Protein AF-A0A2G9TDA3-F1 (afdb_monomer)

Sequence (79 aa):
MVTLDLVADADIYIDGTNNRVGTITIAATIVIVAQIQGNRLTGTAEITSLKLTDRAGTLGLPQDALDNLGNLGKELIQK

Solvent-accessible surface area (backbone atoms only — not comparable to full-atom values): 4661 Å² total; per-residue (Å²): 116,48,78,46,80,46,76,50,78,46,79,41,61,47,84,98,65,81,43,75,51,38,44,37,38,38,40,35,35,33,43,35,42,71,49,74,59,93,94,44,80,47,68,52,77,43,77,79,43,52,44,44,40,58,83,77,57,59,70,74,70,56,65,70,60,34,42,53,51,19,54,52,52,52,56,66,73,74,108

Mean predicted aligned error: 5.36 Å

pLDDT: mean 89.54, std 5.81, range [55.97, 95.44]

Organism: Teladorsagia circumcincta (NCBI:txid45464)

InterPro domains:
  IPR032942 BPI/LBP/Plunc family [PTHR10504] (2-79)

Structure (mmCIF, N/CA/C/O backbone):
data_AF-A0A2G9TDA3-F1
#
_entry.id   AF-A0A2G9TDA3-F1
#
loop_
_atom_site.group_PDB
_atom_site.id
_atom_site.type_symbol
_atom_site.label_atom_id
_atom_site.label_alt_id
_atom_site.label_comp_id
_atom_site.label_asym_id
_atom_site.label_entity_id
_atom_site.label_seq_id
_atom_site.pdbx_PDB_ins_code
_atom_site.Cartn_x
_atom_site.Cartn_y
_atom_site.Cartn_z
_atom_site.occupancy
_atom_site.B_iso_or_equiv
_atom_site.auth_seq_id
_atom_site.auth_comp_id
_atom_site.auth_asym_id
_atom_site.auth_atom_id
_atom_site.pdbx_PDB_model_num
ATOM 1 N N . MET A 1 1 ? -10.214 -1.410 19.693 1.00 83.50 1 MET A N 1
ATOM 2 C CA . MET A 1 1 ? -9.186 -0.982 18.726 1.00 83.50 1 MET A CA 1
ATOM 3 C C . MET A 1 1 ? -8.535 -2.234 18.188 1.00 83.50 1 MET A C 1
ATOM 5 O O . MET A 1 1 ? -8.148 -3.074 18.990 1.00 83.50 1 MET A O 1
ATOM 9 N N . VAL A 1 2 ? -8.496 -2.383 16.871 1.00 93.31 2 VAL A N 1
ATOM 10 C CA . VAL A 1 2 ? -7.857 -3.509 16.183 1.00 93.31 2 VAL A CA 1
ATOM 11 C C . VAL A 1 2 ? -6.859 -2.929 15.193 1.00 93.31 2 VAL A C 1
ATOM 13 O O . VAL A 1 2 ? -7.175 -1.945 14.527 1.00 93.31 2 VAL A O 1
ATOM 16 N N . THR A 1 3 ? -5.678 -3.530 15.107 1.00 94.56 3 THR A N 1
ATOM 17 C CA . THR A 1 3 ? -4.690 -3.218 14.073 1.00 94.56 3 THR A CA 1
ATOM 18 C C . THR A 1 3 ? -4.728 -4.321 13.027 1.00 94.56 3 THR A C 1
ATOM 20 O O . THR A 1 3 ? -4.723 -5.501 13.375 1.00 94.56 3 THR A O 1
ATOM 23 N N . LEU A 1 4 ? -4.800 -3.930 11.761 1.00 94.38 4 LEU A N 1
ATOM 24 C CA . LEU A 1 4 ? -4.787 -4.813 10.607 1.00 94.38 4 LEU A CA 1
ATOM 25 C C . LEU A 1 4 ? -3.536 -4.520 9.783 1.00 94.38 4 LEU A C 1
ATOM 27 O O . LEU A 1 4 ? -3.375 -3.405 9.290 1.00 94.38 4 LEU A O 1
ATOM 31 N N . ASP A 1 5 ? -2.695 -5.533 9.609 1.00 95.38 5 ASP A N 1
ATOM 32 C CA . ASP A 1 5 ? -1.564 -5.481 8.689 1.00 95.38 5 ASP A CA 1
ATOM 33 C C . ASP A 1 5 ? -1.954 -6.163 7.376 1.00 95.38 5 ASP A C 1
ATOM 35 O O . ASP A 1 5 ? -2.373 -7.322 7.352 1.00 95.38 5 ASP A O 1
ATOM 39 N N . LEU A 1 6 ? -1.842 -5.419 6.280 1.00 93.69 6 LEU A N 1
ATOM 40 C CA . LEU A 1 6 ? -2.110 -5.881 4.926 1.00 93.69 6 LEU A CA 1
ATOM 41 C C . LEU A 1 6 ? -0.804 -5.946 4.150 1.00 93.69 6 LEU A C 1
ATOM 43 O O . LEU A 1 6 ? -0.018 -5.000 4.163 1.00 93.69 6 LEU A O 1
ATOM 47 N N . VAL A 1 7 ? -0.606 -7.049 3.435 1.00 95.44 7 VAL A N 1
ATOM 48 C CA . VAL A 1 7 ? 0.483 -7.204 2.473 1.00 95.44 7 VAL A CA 1
ATOM 49 C C . VAL A 1 7 ? -0.113 -7.710 1.171 1.00 95.44 7 VAL A C 1
ATOM 51 O O . VAL A 1 7 ? -0.837 -8.704 1.163 1.00 95.44 7 VAL A O 1
ATOM 54 N N . ALA A 1 8 ? 0.185 -7.015 0.082 1.00 93.88 8 ALA A N 1
ATOM 55 C CA . ALA A 1 8 ? -0.210 -7.392 -1.265 1.00 93.88 8 ALA A CA 1
ATOM 56 C C . ALA A 1 8 ? 0.979 -7.229 -2.210 1.00 93.88 8 ALA A C 1
ATOM 58 O O . ALA A 1 8 ? 1.811 -6.349 -2.010 1.00 93.88 8 ALA A O 1
ATOM 59 N N . ASP A 1 9 ? 1.030 -8.046 -3.254 1.00 93.94 9 ASP A N 1
ATOM 60 C CA . ASP A 1 9 ? 1.993 -7.891 -4.339 1.00 93.94 9 ASP A CA 1
ATOM 61 C C . ASP A 1 9 ? 1.249 -7.455 -5.606 1.00 93.94 9 ASP A C 1
ATOM 63 O O . ASP A 1 9 ? 0.165 -7.959 -5.911 1.00 93.94 9 ASP A O 1
ATOM 67 N N . ALA A 1 10 ? 1.829 -6.504 -6.330 1.00 90.94 10 ALA A N 1
ATOM 68 C CA .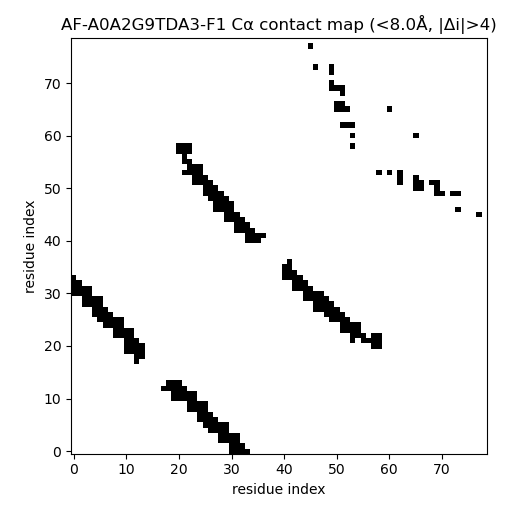 ALA A 1 10 ? 1.314 -5.998 -7.592 1.00 90.94 10 ALA A CA 1
ATOM 69 C C . ALA A 1 10 ? 2.385 -6.127 -8.674 1.00 90.94 10 ALA A C 1
ATOM 71 O O . ALA A 1 10 ? 3.482 -5.583 -8.542 1.00 90.94 10 ALA A O 1
ATOM 72 N N . ASP A 1 11 ? 2.057 -6.830 -9.753 1.00 92.31 11 ASP A N 1
ATOM 73 C CA . ASP A 1 11 ? 2.920 -6.928 -10.924 1.00 92.31 11 ASP A CA 1
ATOM 74 C C . ASP A 1 11 ? 2.708 -5.734 -11.859 1.00 92.31 11 ASP A C 1
ATOM 76 O O . ASP A 1 11 ? 1.580 -5.347 -12.168 1.00 92.31 11 ASP A O 1
ATOM 80 N N . ILE A 1 12 ? 3.815 -5.161 -12.326 1.00 89.44 12 ILE A N 1
ATOM 81 C CA . ILE A 1 12 ? 3.837 -4.030 -13.250 1.00 89.44 12 ILE A CA 1
ATOM 82 C C . ILE A 1 12 ? 4.181 -4.543 -14.644 1.00 89.44 12 ILE A C 1
ATOM 84 O O . ILE A 1 12 ? 5.157 -5.278 -14.823 1.00 89.44 12 ILE A O 1
ATOM 88 N N . TYR A 1 13 ? 3.398 -4.121 -15.633 1.00 91.31 13 TYR A N 1
ATOM 89 C CA . TYR A 1 13 ? 3.541 -4.515 -17.032 1.00 91.31 13 TYR A CA 1
ATOM 90 C C . TYR A 1 13 ? 3.700 -3.290 -17.934 1.00 91.31 13 TYR A C 1
ATOM 92 O O . TYR A 1 13 ? 3.114 -2.241 -17.667 1.00 91.31 13 TYR A O 1
ATOM 100 N N . ILE A 1 14 ? 4.463 -3.430 -19.022 1.00 89.00 14 ILE A N 1
ATOM 101 C CA . ILE A 1 14 ? 4.477 -2.435 -20.102 1.00 89.00 14 ILE A CA 1
ATOM 102 C C . ILE A 1 14 ? 3.197 -2.586 -20.919 1.00 89.00 14 ILE A C 1
ATOM 104 O O . ILE A 1 14 ? 2.925 -3.653 -21.487 1.00 89.00 14 ILE A O 1
ATOM 108 N N . ASP A 1 15 ? 2.457 -1.486 -21.011 1.00 87.81 15 ASP A N 1
ATOM 109 C CA . ASP A 1 15 ? 1.229 -1.408 -21.791 1.00 87.81 15 ASP A CA 1
ATOM 110 C C . ASP A 1 15 ? 1.461 -1.811 -23.259 1.00 87.81 15 ASP A C 1
ATOM 112 O O . ASP A 1 15 ? 2.493 -1.515 -23.863 1.00 87.81 15 ASP A O 1
ATOM 116 N N . GLY A 1 16 ? 0.514 -2.561 -23.817 1.00 87.38 16 GLY A N 1
ATOM 117 C CA . GLY A 1 16 ? 0.567 -3.064 -25.190 1.00 87.38 16 GLY A CA 1
ATOM 118 C C . GLY A 1 16 ? 1.509 -4.247 -25.454 1.00 87.38 16 GLY A C 1
ATOM 119 O O . GLY A 1 16 ? 1.520 -4.746 -26.577 1.00 87.38 16 GLY A O 1
ATOM 120 N N . THR A 1 17 ? 2.277 -4.734 -24.469 1.00 86.94 17 THR A N 1
ATOM 121 C CA . THR A 1 17 ? 3.241 -5.837 -24.698 1.00 86.94 17 THR A CA 1
ATOM 122 C C . THR A 1 17 ? 3.078 -7.049 -23.780 1.00 86.94 17 THR A C 1
ATOM 124 O O . THR A 1 17 ? 3.698 -8.076 -24.039 1.00 86.94 17 THR A O 1
ATOM 127 N N . ASN A 1 18 ? 2.263 -6.964 -22.718 1.00 86.00 18 ASN A N 1
ATOM 128 C CA . ASN A 1 18 ? 2.178 -7.977 -21.649 1.00 86.00 18 ASN A CA 1
ATOM 129 C C . ASN A 1 18 ? 3.535 -8.344 -21.010 1.00 86.00 18 ASN A C 1
ATOM 131 O O . ASN A 1 18 ? 3.648 -9.347 -20.302 1.00 86.00 18 ASN A O 1
ATOM 135 N N . ASN A 1 19 ? 4.567 -7.518 -21.198 1.00 90.25 19 ASN A N 1
ATOM 136 C CA . ASN A 1 19 ? 5.875 -7.743 -20.601 1.00 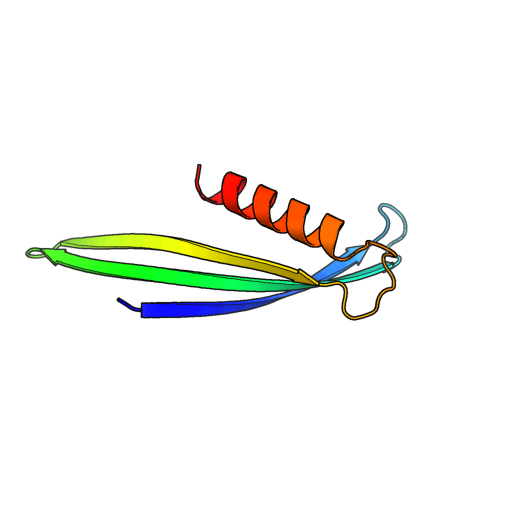90.25 19 ASN A CA 1
ATOM 137 C C . ASN A 1 19 ? 5.875 -7.262 -19.150 1.00 90.25 19 ASN A C 1
ATOM 139 O O . ASN A 1 19 ? 5.727 -6.066 -18.895 1.00 90.25 19 ASN A O 1
ATOM 143 N N . ARG A 1 20 ? 6.062 -8.191 -18.204 1.00 89.06 20 ARG A N 1
ATOM 144 C CA . ARG A 1 20 ? 6.243 -7.879 -16.779 1.00 89.06 20 ARG A CA 1
ATOM 145 C C . ARG A 1 20 ? 7.607 -7.226 -16.564 1.00 89.06 20 ARG A C 1
ATOM 147 O O . ARG A 1 20 ? 8.626 -7.815 -16.912 1.00 89.06 20 ARG A O 1
ATOM 154 N N . VAL A 1 21 ? 7.619 -6.043 -15.958 1.00 89.69 21 VAL A N 1
ATOM 155 C CA . VAL A 1 21 ? 8.836 -5.262 -15.667 1.00 89.69 21 VAL A CA 1
A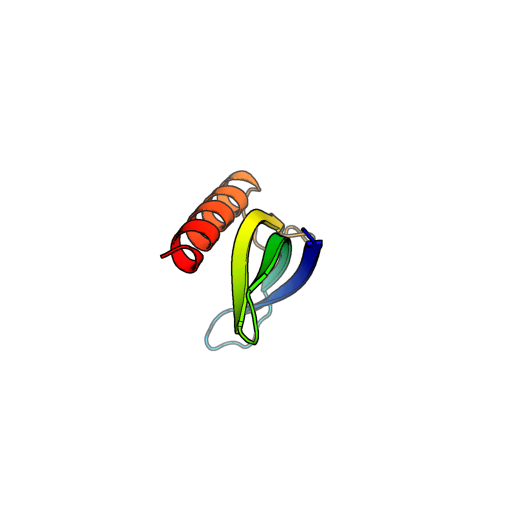TOM 156 C C . VAL A 1 21 ? 9.219 -5.257 -14.193 1.00 89.69 21 VAL A C 1
ATOM 158 O O . VAL A 1 21 ? 10.358 -4.954 -13.849 1.00 89.69 21 VAL A O 1
ATOM 161 N N . GLY A 1 22 ? 8.308 -5.644 -13.306 1.00 90.50 22 GLY A N 1
ATOM 162 C CA . GLY A 1 22 ? 8.640 -5.823 -11.901 1.00 90.50 22 GLY A CA 1
ATOM 163 C C . GLY A 1 22 ? 7.440 -6.104 -11.030 1.00 90.50 22 GLY A C 1
ATOM 164 O O . GLY A 1 22 ? 6.321 -6.238 -11.523 1.00 90.50 22 GLY A O 1
ATOM 165 N N . THR A 1 23 ? 7.701 -6.183 -9.732 1.00 92.81 23 THR A N 1
ATOM 166 C CA . THR A 1 23 ? 6.681 -6.405 -8.709 1.00 92.81 23 THR A CA 1
ATOM 167 C C . THR A 1 23 ? 6.898 -5.430 -7.577 1.00 92.81 23 THR A C 1
ATOM 169 O O . THR A 1 23 ? 8.000 -5.325 -7.043 1.00 92.81 23 THR A O 1
ATOM 172 N N . ILE A 1 24 ? 5.828 -4.757 -7.180 1.00 93.38 24 ILE A N 1
ATOM 173 C CA . ILE A 1 24 ? 5.808 -3.921 -5.990 1.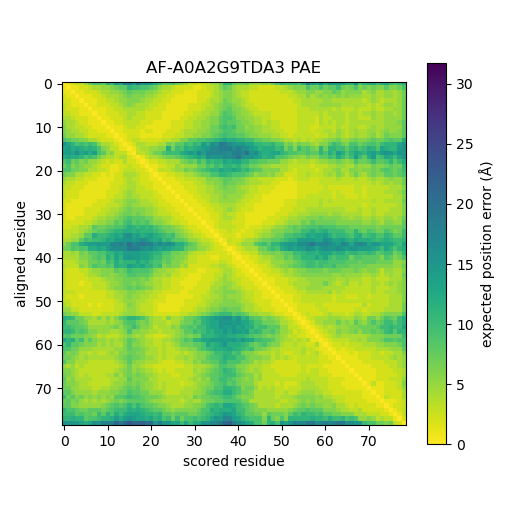00 93.38 24 ILE A CA 1
ATOM 174 C C . ILE A 1 24 ? 5.084 -4.691 -4.893 1.00 93.38 24 ILE A C 1
ATOM 176 O O . ILE A 1 24 ? 3.924 -5.063 -5.052 1.00 93.38 24 ILE A O 1
ATOM 180 N N . THR A 1 25 ? 5.755 -4.888 -3.765 1.00 94.50 25 THR A N 1
ATOM 181 C CA . THR A 1 25 ? 5.106 -5.280 -2.517 1.00 94.50 25 THR A CA 1
ATOM 182 C C . THR A 1 25 ? 4.555 -4.030 -1.843 1.00 94.50 25 THR A C 1
ATOM 184 O O . THR A 1 25 ? 5.278 -3.057 -1.619 1.00 94.50 25 THR A O 1
ATOM 187 N N . ILE A 1 26 ? 3.276 -4.067 -1.499 1.00 93.31 26 ILE A N 1
ATOM 188 C CA . ILE A 1 26 ? 2.539 -3.014 -0.810 1.00 93.31 26 ILE A CA 1
ATOM 189 C C . ILE A 1 26 ? 2.235 -3.525 0.595 1.00 93.31 26 ILE A C 1
ATOM 191 O O . ILE A 1 26 ? 1.532 -4.521 0.755 1.00 93.31 26 ILE A O 1
ATOM 195 N N . ALA A 1 27 ? 2.759 -2.846 1.611 1.00 95.00 27 ALA A N 1
ATOM 196 C CA . ALA A 1 27 ? 2.487 -3.134 3.013 1.00 95.00 27 ALA A CA 1
ATOM 197 C C . ALA A 1 27 ? 1.748 -1.954 3.651 1.00 95.00 27 ALA A C 1
ATOM 199 O O . ALA A 1 27 ? 2.220 -0.820 3.576 1.00 95.00 27 ALA A O 1
ATOM 200 N N . ALA A 1 28 ? 0.607 -2.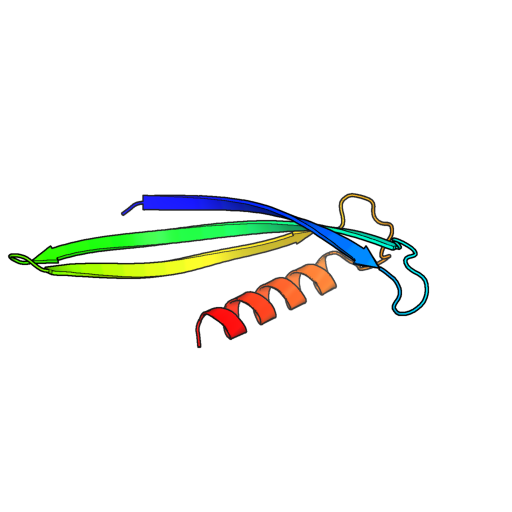210 4.286 1.00 94.19 28 ALA A N 1
ATOM 201 C CA . ALA A 1 28 ? -0.190 -1.188 4.952 1.00 94.19 28 ALA A CA 1
ATOM 202 C C . ALA A 1 28 ? -0.573 -1.616 6.369 1.00 94.19 28 ALA A C 1
ATOM 204 O O . ALA A 1 28 ? -0.943 -2.766 6.590 1.00 94.19 28 ALA A O 1
ATOM 205 N N . THR A 1 29 ? -0.547 -0.670 7.304 1.00 94.62 29 THR A N 1
ATOM 206 C CA . THR A 1 29 ? -1.071 -0.862 8.662 1.00 94.62 29 THR A CA 1
ATOM 207 C C . THR A 1 29 ? -2.292 0.027 8.839 1.00 94.62 29 THR A C 1
ATOM 209 O O . THR A 1 29 ? -2.230 1.238 8.608 1.00 94.62 29 THR A O 1
ATOM 212 N N . ILE A 1 30 ? -3.407 -0.579 9.242 1.00 93.94 30 ILE A N 1
ATOM 213 C CA . ILE A 1 30 ? -4.700 0.082 9.417 1.00 93.94 30 ILE A CA 1
ATOM 214 C C . ILE A 1 30 ? -5.145 -0.079 10.865 1.00 93.94 30 ILE A C 1
ATOM 216 O O . ILE A 1 30 ? -5.237 -1.194 11.376 1.00 93.94 30 ILE A O 1
ATOM 220 N N . VAL A 1 31 ? -5.467 1.027 11.528 1.00 94.94 31 VAL A N 1
ATOM 221 C CA . VAL A 1 31 ? -6.074 1.022 12.860 1.00 94.94 31 VAL A CA 1
ATOM 222 C C . VAL A 1 31 ? -7.574 1.225 12.717 1.00 94.94 31 VAL A C 1
ATOM 224 O O . VAL A 1 31 ? -8.030 2.217 12.154 1.00 94.94 31 VAL A O 1
ATOM 227 N N . ILE A 1 32 ? -8.344 0.277 13.245 1.00 93.88 32 ILE A N 1
ATOM 228 C CA . ILE A 1 32 ? -9.804 0.298 13.237 1.00 93.88 32 ILE A CA 1
ATOM 229 C C . ILE A 1 32 ? -10.309 0.485 14.668 1.00 93.88 32 ILE A C 1
ATOM 231 O O . ILE A 1 32 ? -10.010 -0.297 15.583 1.00 93.88 32 ILE A O 1
ATOM 235 N N . VAL A 1 33 ? -11.123 1.516 14.868 1.00 94.69 33 VAL A N 1
ATOM 236 C CA . VAL A 1 33 ? -11.825 1.774 16.124 1.00 94.69 33 VAL A CA 1
ATOM 237 C C . VAL A 1 33 ? -13.312 1.620 15.867 1.00 94.69 33 VAL A C 1
ATOM 239 O O . VAL A 1 33 ? -13.921 2.465 15.228 1.00 94.69 33 VAL A O 1
ATOM 242 N N . ALA A 1 34 ? -13.898 0.539 16.375 1.00 93.00 34 ALA A N 1
ATOM 243 C CA . ALA A 1 34 ? -15.333 0.302 16.322 1.00 93.00 34 ALA A CA 1
ATOM 244 C C . ALA A 1 34 ? -15.981 0.594 17.680 1.00 93.00 34 ALA A C 1
ATOM 246 O O . ALA A 1 34 ? -15.401 0.313 18.732 1.00 93.00 34 ALA A O 1
ATOM 247 N N . GLN A 1 35 ? -17.189 1.143 17.649 1.00 92.19 35 GLN A N 1
ATOM 248 C CA . GLN A 1 35 ? -18.017 1.436 18.808 1.00 92.19 35 GLN A CA 1
ATOM 249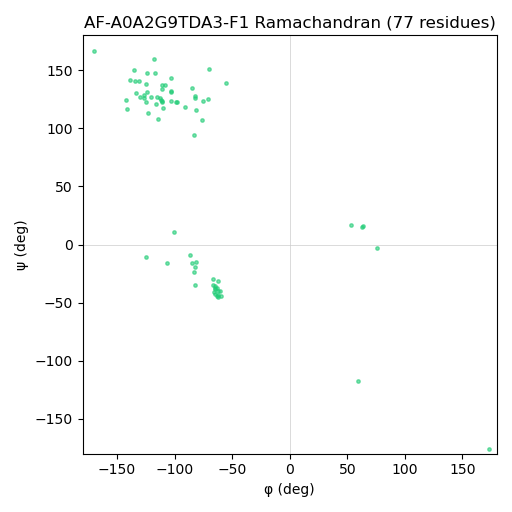 C C . GLN A 1 35 ? -19.446 0.973 18.535 1.00 92.19 35 GLN A C 1
ATOM 251 O O . GLN A 1 35 ? -19.969 1.131 17.433 1.00 92.19 35 GLN A O 1
ATOM 256 N N . ILE A 1 36 ? -20.088 0.404 19.551 1.00 92.19 36 ILE A N 1
ATOM 257 C CA . ILE A 1 36 ? -21.502 0.038 19.498 1.00 92.19 36 ILE A CA 1
ATOM 258 C C . ILE A 1 36 ? -22.248 0.974 20.443 1.00 92.19 36 ILE A C 1
ATOM 260 O O . ILE A 1 36 ? -21.933 1.035 21.630 1.00 92.19 36 ILE A O 1
ATOM 264 N N . GLN A 1 37 ? -23.236 1.699 19.920 1.00 91.56 37 GLN A N 1
ATOM 265 C CA . GLN A 1 37 ? -24.190 2.469 20.720 1.00 91.56 37 GLN A CA 1
ATOM 266 C C . GLN A 1 37 ? -25.608 2.001 20.385 1.00 91.56 37 GLN A C 1
ATOM 268 O O . GLN A 1 37 ? -26.089 2.173 19.261 1.00 91.56 37 GLN A O 1
ATOM 273 N N . GLY A 1 38 ? -26.272 1.370 21.359 1.00 91.88 38 GLY A N 1
ATOM 274 C CA . GLY A 1 38 ? -27.566 0.716 21.157 1.00 91.88 38 GLY A CA 1
ATOM 275 C C . GLY A 1 38 ? -27.474 -0.376 20.087 1.00 91.88 38 GLY A C 1
ATOM 276 O O . GLY A 1 38 ? -26.714 -1.327 20.235 1.00 91.88 38 GLY A O 1
ATOM 277 N N . ASN A 1 39 ? -28.213 -0.199 18.989 1.00 93.56 39 ASN A N 1
ATOM 278 C CA . ASN A 1 39 ? -28.234 -1.112 17.840 1.00 93.56 39 ASN A CA 1
ATOM 279 C C . ASN A 1 39 ? -27.374 -0.643 16.651 1.00 93.56 39 ASN A C 1
ATOM 281 O O . ASN A 1 39 ? -27.496 -1.193 15.556 1.00 93.56 39 ASN A O 1
ATOM 285 N N . ARG A 1 40 ? -26.533 0.385 16.827 1.00 91.25 40 ARG A N 1
ATOM 286 C CA . ARG A 1 40 ? -25.692 0.934 15.756 1.00 91.25 40 ARG A CA 1
ATOM 287 C C . ARG A 1 40 ? -24.219 0.633 16.017 1.00 91.25 40 ARG A C 1
ATOM 289 O O . ARG A 1 40 ? -23.681 1.022 17.050 1.00 91.25 40 ARG A O 1
ATOM 296 N N . LEU A 1 41 ? -23.578 -0.018 15.047 1.00 92.81 41 LEU A N 1
ATOM 297 C CA . LEU A 1 41 ? -22.127 -0.161 14.959 1.00 92.81 41 LEU A CA 1
ATOM 298 C C . LEU A 1 41 ? -21.579 1.014 14.142 1.00 92.81 41 LEU A C 1
ATOM 300 O O . LEU A 1 41 ? -21.945 1.191 12.980 1.00 92.81 41 LEU A O 1
ATOM 304 N N . THR A 1 42 ? -20.731 1.829 14.752 1.00 92.12 42 THR A N 1
ATOM 305 C CA . THR A 1 42 ? -19.966 2.883 14.080 1.00 92.12 42 THR A CA 1
ATOM 306 C C . THR A 1 42 ? -18.484 2.587 14.215 1.00 92.12 42 THR A C 1
ATOM 308 O O . THR A 1 42 ? -18.060 1.830 15.088 1.00 92.12 42 THR A O 1
ATOM 311 N N . GLY A 1 43 ? -17.668 3.172 13.349 1.00 91.06 43 GLY A N 1
ATOM 312 C CA . GLY A 1 43 ? -16.233 3.070 13.512 1.00 91.06 43 GLY A CA 1
ATOM 313 C C . GLY A 1 43 ? -15.466 3.984 12.585 1.00 91.06 43 GLY A C 1
ATOM 314 O O . GLY A 1 43 ? -16.019 4.535 11.634 1.00 91.06 43 GLY A O 1
ATOM 315 N N . THR A 1 44 ? -14.189 4.131 12.895 1.00 91.69 44 THR A N 1
ATOM 316 C CA . THR A 1 44 ? -13.200 4.796 12.058 1.00 91.69 44 THR A CA 1
ATOM 317 C C . THR A 1 44 ? -12.139 3.784 11.653 1.00 91.69 44 THR A C 1
ATOM 319 O O . THR A 1 44 ? -11.834 2.850 12.400 1.00 91.69 44 THR A O 1
ATOM 322 N N . ALA A 1 45 ? -11.597 3.960 10.455 1.00 90.94 45 ALA A N 1
ATOM 323 C CA . ALA A 1 45 ? -10.443 3.227 9.969 1.00 90.94 45 ALA A CA 1
ATOM 324 C C . ALA A 1 45 ? -9.409 4.248 9.502 1.00 90.94 45 ALA A C 1
ATOM 326 O O . ALA A 1 45 ? -9.735 5.148 8.731 1.00 90.94 45 ALA A O 1
ATOM 327 N N . GLU A 1 46 ? -8.181 4.119 9.986 1.00 91.62 46 GLU A N 1
ATOM 328 C CA . GLU A 1 46 ? -7.082 5.012 9.645 1.00 91.62 46 GLU A CA 1
ATOM 329 C C . GLU A 1 46 ? -5.893 4.194 9.152 1.00 91.62 46 GLU A C 1
ATOM 331 O O . GLU A 1 46 ? -5.419 3.291 9.841 1.00 91.62 46 GLU A O 1
ATOM 336 N N . ILE A 1 47 ? -5.389 4.525 7.964 1.00 91.00 47 ILE A N 1
ATOM 337 C CA . ILE A 1 47 ? -4.121 3.987 7.468 1.00 91.00 47 ILE A CA 1
ATOM 338 C C . ILE A 1 47 ? -2.996 4.720 8.198 1.00 91.00 47 ILE A C 1
ATOM 340 O O . ILE A 1 47 ? -2.729 5.891 7.923 1.00 91.00 47 ILE A O 1
ATOM 344 N N . THR A 1 48 ? -2.318 4.050 9.122 1.00 91.25 48 THR A N 1
ATOM 345 C CA . THR A 1 48 ? -1.206 4.647 9.872 1.00 91.25 48 THR A CA 1
ATOM 346 C C . THR A 1 48 ? 0.093 4.584 9.077 1.00 91.25 48 THR A C 1
ATOM 348 O O . THR A 1 48 ? 0.852 5.553 9.083 1.00 91.25 48 THR A O 1
ATOM 351 N N . SER A 1 49 ? 0.295 3.516 8.300 1.00 91.00 49 SER A N 1
ATOM 352 C CA . SER A 1 49 ? 1.479 3.292 7.466 1.00 91.00 49 SER A CA 1
ATOM 353 C C . SER A 1 49 ? 1.097 2.726 6.099 1.00 91.00 49 SER A C 1
ATOM 355 O O . SER A 1 49 ? 0.207 1.879 6.016 1.00 91.00 49 SER A O 1
ATOM 357 N N . LEU A 1 50 ? 1.786 3.172 5.047 1.00 93.00 50 LEU A N 1
ATOM 358 C CA . LEU A 1 50 ? 1.726 2.603 3.701 1.00 93.00 50 LEU A CA 1
ATOM 359 C C . LEU A 1 50 ? 3.137 2.619 3.105 1.00 93.00 50 LEU A C 1
ATOM 361 O O . LEU A 1 50 ? 3.717 3.686 2.916 1.00 93.00 50 LEU A O 1
ATOM 365 N N . LYS A 1 51 ? 3.688 1.439 2.821 1.00 92.31 51 LYS A N 1
ATOM 366 C CA . LYS A 1 51 ? 5.033 1.260 2.274 1.00 92.31 51 LYS A CA 1
ATOM 367 C C . LYS A 1 51 ? 4.977 0.469 0.977 1.00 92.31 51 LYS A C 1
ATOM 369 O O . LYS A 1 51 ? 4.363 -0.594 0.923 1.00 92.31 51 LYS A O 1
ATOM 374 N N . LEU A 1 52 ? 5.657 0.979 -0.043 1.00 92.50 52 LEU A N 1
ATOM 375 C CA . LEU A 1 52 ? 5.843 0.303 -1.320 1.00 92.50 52 LEU A CA 1
ATOM 376 C C . LEU A 1 52 ? 7.300 -0.137 -1.418 1.00 92.50 52 LEU A C 1
ATOM 378 O O . LEU A 1 52 ? 8.209 0.600 -1.040 1.00 92.50 52 LEU A O 1
ATOM 382 N N . THR A 1 53 ? 7.550 -1.349 -1.892 1.00 92.31 53 THR A N 1
ATOM 383 C CA . THR A 1 53 ? 8.910 -1.868 -2.052 1.00 92.31 53 THR A CA 1
ATOM 384 C C . THR A 1 53 ? 9.001 -2.695 -3.321 1.00 92.31 53 THR A C 1
ATOM 386 O O . THR A 1 53 ? 8.270 -3.667 -3.484 1.00 92.31 53 THR A O 1
ATOM 389 N N . ASP A 1 54 ? 9.934 -2.344 -4.200 1.00 91.31 54 ASP A N 1
ATOM 390 C CA . ASP A 1 54 ? 10.339 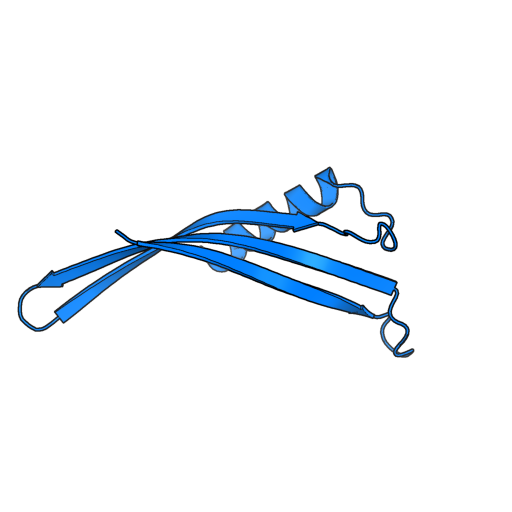-3.209 -5.304 1.00 91.31 54 ASP A CA 1
ATOM 391 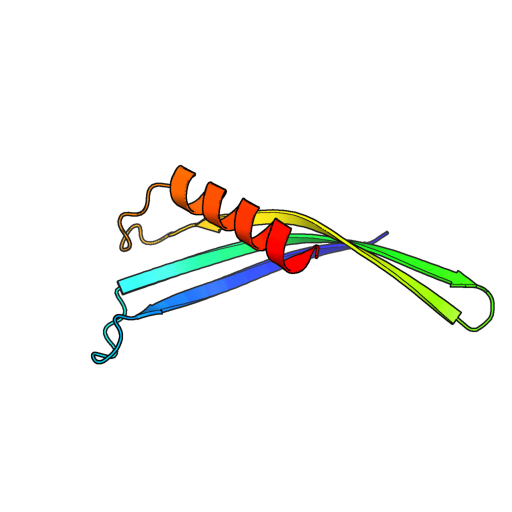C C . ASP A 1 54 ? 11.371 -4.218 -4.789 1.00 91.31 54 ASP A C 1
ATOM 393 O O . ASP A 1 54 ? 12.566 -3.933 -4.706 1.00 91.31 54 ASP A O 1
ATOM 397 N N . ARG A 1 55 ? 10.908 -5.407 -4.388 1.00 79.00 55 ARG A N 1
ATOM 398 C CA . ARG A 1 55 ? 11.789 -6.442 -3.820 1.00 79.00 55 ARG A CA 1
ATOM 399 C C . ARG A 1 55 ? 12.784 -6.981 -4.849 1.00 79.00 55 ARG A C 1
ATOM 401 O O . ARG A 1 55 ? 13.865 -7.423 -4.468 1.00 79.00 55 ARG A O 1
ATOM 408 N N . ALA A 1 56 ? 12.410 -6.988 -6.126 1.00 82.56 56 ALA A N 1
ATOM 409 C CA . ALA A 1 56 ? 13.251 -7.516 -7.190 1.00 82.56 56 ALA A CA 1
ATOM 410 C C . ALA A 1 56 ? 14.261 -6.472 -7.698 1.00 82.56 56 ALA A C 1
ATOM 412 O O . ALA A 1 56 ? 15.229 -6.842 -8.362 1.00 82.56 56 ALA A O 1
ATOM 413 N N . GLY A 1 57 ? 14.048 -5.188 -7.386 1.00 82.19 57 GLY A N 1
ATOM 414 C CA . GLY A 1 57 ? 14.871 -4.075 -7.860 1.00 82.19 57 GLY A CA 1
ATOM 415 C C . GLY A 1 57 ? 14.815 -3.896 -9.379 1.00 82.19 57 GLY A C 1
ATOM 416 O O . GLY A 1 57 ? 15.690 -3.253 -9.958 1.00 82.19 57 GLY A O 1
ATOM 417 N N . THR A 1 58 ? 13.831 -4.502 -10.045 1.00 87.06 58 THR A N 1
ATOM 418 C CA . THR A 1 58 ? 13.746 -4.551 -11.509 1.00 87.06 58 THR A CA 1
ATOM 419 C C . THR A 1 58 ? 13.139 -3.287 -12.100 1.00 87.06 58 THR A C 1
ATOM 421 O O . THR A 1 58 ? 13.340 -3.014 -13.279 1.00 87.06 58 THR A O 1
ATOM 424 N N . LEU A 1 59 ? 12.425 -2.497 -11.295 1.00 85.00 59 LEU A N 1
ATOM 425 C CA . LEU A 1 59 ? 11.833 -1.231 -11.719 1.00 85.00 59 LEU A CA 1
ATOM 426 C C . LEU A 1 59 ? 12.853 -0.088 -11.709 1.00 85.00 59 LEU A C 1
ATOM 428 O O . LEU A 1 59 ? 12.586 0.967 -12.278 1.00 85.00 59 LEU A O 1
ATOM 432 N N . GLY A 1 60 ? 14.005 -0.273 -11.052 1.00 84.81 60 GLY A N 1
ATOM 433 C CA . GLY A 1 60 ? 15.041 0.757 -10.936 1.00 84.81 60 GLY A CA 1
ATOM 434 C C . GLY A 1 60 ? 14.583 2.006 -10.175 1.00 84.81 60 GLY A C 1
ATOM 435 O O . GLY A 1 60 ? 15.235 3.046 -10.251 1.00 84.81 60 GLY A O 1
ATOM 436 N N . LEU A 1 61 ? 13.458 1.915 -9.459 1.00 85.75 61 LEU A N 1
ATOM 437 C CA . LEU A 1 61 ? 12.930 3.000 -8.647 1.00 85.75 61 LEU A CA 1
ATOM 438 C C . LEU A 1 61 ? 13.660 3.014 -7.303 1.00 85.75 61 LEU A C 1
ATOM 440 O O . LEU A 1 61 ? 13.699 1.988 -6.618 1.00 85.75 61 LEU A O 1
ATOM 444 N N . PRO A 1 62 ? 14.232 4.156 -6.901 1.00 89.19 62 PRO A N 1
ATOM 445 C CA . PRO A 1 62 ? 14.833 4.266 -5.588 1.00 89.19 62 PRO A CA 1
ATOM 446 C C . PRO A 1 62 ? 13.730 4.264 -4.513 1.00 89.19 62 PRO A C 1
ATOM 448 O O . PRO A 1 62 ? 12.580 4.639 -4.760 1.00 89.19 62 PRO A O 1
ATOM 451 N N . GLN A 1 63 ? 14.060 3.779 -3.313 1.00 88.19 63 GLN A N 1
ATOM 452 C CA . GLN A 1 63 ? 13.073 3.566 -2.247 1.00 88.19 63 GLN A CA 1
ATOM 453 C C . GLN A 1 63 ? 12.392 4.871 -1.804 1.00 88.19 63 GLN A C 1
ATOM 455 O O . GLN A 1 63 ? 11.214 4.853 -1.474 1.00 88.19 63 GLN A O 1
ATOM 460 N N . ASP A 1 64 ? 13.089 6.004 -1.863 1.00 90.81 64 ASP A N 1
ATOM 461 C CA . ASP A 1 64 ? 12.541 7.333 -1.573 1.00 90.81 64 ASP A CA 1
ATOM 462 C C . ASP A 1 64 ? 11.427 7.740 -2.553 1.00 90.81 64 ASP A C 1
ATOM 464 O O . ASP A 1 64 ? 10.418 8.318 -2.148 1.00 90.81 64 ASP A O 1
ATOM 468 N N . ALA A 1 65 ? 11.555 7.393 -3.837 1.00 89.75 65 ALA A N 1
ATOM 469 C CA . ALA A 1 65 ? 10.490 7.597 -4.813 1.00 89.75 65 ALA A CA 1
ATOM 470 C C . ALA A 1 65 ? 9.260 6.741 -4.478 1.00 89.75 65 ALA A C 1
ATOM 472 O O . ALA A 1 65 ? 8.136 7.240 -4.514 1.00 89.75 65 ALA A O 1
ATOM 473 N N . LEU A 1 66 ? 9.463 5.475 -4.096 1.00 91.38 66 LEU A N 1
ATOM 474 C CA . LEU A 1 66 ? 8.383 4.577 -3.672 1.00 91.38 66 LEU A CA 1
ATOM 475 C C . LEU A 1 66 ? 7.706 5.049 -2.376 1.00 91.38 66 LEU A C 1
ATOM 477 O O . LEU A 1 66 ? 6.484 4.962 -2.258 1.00 91.38 66 LEU A O 1
ATOM 481 N N . ASP A 1 67 ? 8.473 5.594 -1.435 1.00 90.62 67 ASP A N 1
ATOM 482 C CA . ASP A 1 67 ? 7.952 6.157 -0.188 1.00 90.62 67 ASP A CA 1
ATOM 483 C C . ASP A 1 67 ? 7.078 7.395 -0.462 1.00 90.62 67 ASP A C 1
ATOM 485 O O . ASP A 1 67 ? 5.991 7.531 0.103 1.00 90.62 67 ASP A O 1
ATOM 489 N N . ASN A 1 68 ? 7.487 8.260 -1.398 1.00 90.88 68 ASN A N 1
ATOM 490 C CA . ASN A 1 68 ? 6.673 9.396 -1.840 1.00 90.88 68 ASN A CA 1
ATOM 491 C C . ASN A 1 68 ? 5.353 8.948 -2.489 1.00 90.88 68 ASN A C 1
ATOM 493 O O . ASN A 1 68 ? 4.305 9.542 -2.225 1.00 90.88 68 ASN A O 1
ATOM 497 N N . LEU A 1 69 ? 5.375 7.876 -3.291 1.00 88.81 69 LEU A N 1
ATOM 498 C CA . LEU A 1 69 ? 4.156 7.276 -3.849 1.00 88.81 69 LEU A CA 1
ATOM 499 C C . LEU A 1 69 ? 3.257 6.679 -2.759 1.00 88.81 69 LEU A C 1
ATOM 501 O O . LEU A 1 69 ? 2.034 6.780 -2.854 1.00 88.81 69 LEU A O 1
ATOM 505 N N . GLY A 1 70 ? 3.843 6.101 -1.708 1.00 87.56 70 GLY A N 1
ATOM 506 C CA . GLY A 1 70 ? 3.105 5.624 -0.537 1.00 87.56 70 GLY A CA 1
ATOM 507 C C . GLY A 1 70 ? 2.383 6.749 0.192 1.00 87.56 70 GLY A C 1
ATOM 508 O O . GLY A 1 70 ? 1.195 6.632 0.488 1.00 87.56 70 GLY A O 1
ATOM 509 N N . ASN A 1 71 ? 3.053 7.879 0.404 1.00 88.62 71 ASN A N 1
ATOM 510 C CA . ASN A 1 71 ? 2.423 9.049 1.014 1.00 88.62 71 ASN A CA 1
ATOM 511 C C . ASN A 1 71 ? 1.281 9.599 0.147 1.00 88.62 71 ASN A C 1
ATOM 513 O O . ASN A 1 71 ? 0.187 9.829 0.661 1.00 88.62 71 ASN A O 1
ATOM 517 N N . LEU A 1 72 ? 1.488 9.713 -1.170 1.00 87.38 72 LEU A N 1
ATOM 518 C CA . LEU A 1 72 ? 0.435 10.126 -2.100 1.00 87.38 72 LEU A CA 1
A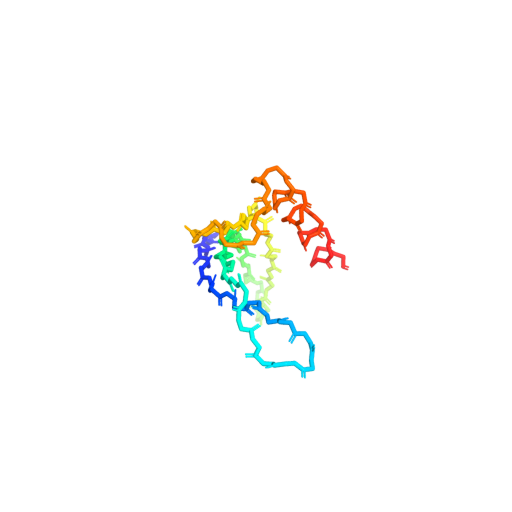TOM 519 C C . LEU A 1 72 ? -0.767 9.167 -2.069 1.00 87.38 72 LEU A C 1
ATOM 521 O O . LEU A 1 72 ? -1.913 9.606 -2.008 1.00 87.38 72 LEU A O 1
ATOM 525 N N . GLY A 1 73 ? -0.522 7.854 -2.073 1.00 84.19 73 GLY A N 1
ATOM 526 C CA . GLY A 1 73 ? -1.579 6.846 -1.978 1.00 84.19 73 GLY A CA 1
ATOM 527 C C . GLY A 1 73 ? -2.386 6.966 -0.683 1.00 84.19 73 GLY A C 1
ATOM 528 O O . GLY A 1 73 ? -3.613 6.881 -0.709 1.00 84.19 73 GLY A O 1
ATOM 529 N N . LYS A 1 74 ? -1.714 7.237 0.441 1.00 84.44 74 LYS A N 1
ATOM 530 C CA . LYS A 1 74 ? -2.367 7.479 1.732 1.00 84.44 74 LYS A CA 1
ATOM 531 C C . LYS A 1 74 ? -3.271 8.716 1.681 1.00 84.44 74 LYS A C 1
ATOM 533 O O . LYS A 1 74 ? -4.402 8.641 2.151 1.00 84.44 74 LYS A O 1
ATOM 538 N N . GLU A 1 75 ? -2.826 9.811 1.067 1.00 84.56 75 GLU A N 1
ATOM 539 C CA . GLU A 1 75 ? -3.641 11.026 0.908 1.00 84.56 75 GLU A CA 1
ATOM 540 C C . GLU A 1 75 ? -4.870 10.817 0.013 1.00 84.56 75 GLU A C 1
ATOM 542 O O . GLU A 1 75 ? -5.939 11.346 0.313 1.00 84.56 75 GLU A O 1
ATOM 547 N N . LEU A 1 76 ? -4.745 10.035 -1.064 1.00 81.81 76 LEU A N 1
ATOM 548 C CA . LEU A 1 76 ? -5.859 9.744 -1.974 1.00 81.81 76 LEU A CA 1
ATOM 549 C C . LEU A 1 76 ? -6.964 8.910 -1.316 1.00 81.81 76 LEU A C 1
ATOM 551 O O . LEU A 1 76 ? -8.131 9.102 -1.636 1.00 81.81 76 LEU A O 1
ATOM 555 N N . ILE A 1 77 ? -6.604 7.989 -0.419 1.00 77.31 77 ILE A N 1
ATOM 556 C CA . ILE A 1 77 ? -7.559 7.091 0.252 1.00 77.31 77 ILE A CA 1
ATOM 557 C C . ILE A 1 77 ? -8.218 7.767 1.466 1.00 77.31 77 ILE A C 1
ATOM 559 O O . ILE A 1 77 ? -9.301 7.367 1.887 1.00 77.31 77 ILE A O 1
ATOM 563 N N . GLN A 1 78 ? -7.565 8.773 2.052 1.00 71.50 78 GLN A N 1
ATOM 564 C CA . GLN A 1 78 ? -8.074 9.498 3.220 1.00 71.50 78 GLN A CA 1
ATOM 565 C C . GLN A 1 78 ? -9.002 10.675 2.876 1.00 71.50 78 GLN A C 1
ATOM 567 O O . GLN A 1 78 ? -9.597 11.244 3.794 1.00 71.50 78 GLN A O 1
ATOM 572 N N . LYS A 1 79 ? -9.122 11.049 1.597 1.00 55.97 79 LYS A N 1
ATOM 573 C CA . LYS A 1 79 ? -10.105 12.029 1.110 1.00 55.97 79 LYS A CA 1
ATOM 574 C C . LYS A 1 79 ? -11.428 11.367 0.749 1.00 55.97 79 LYS A C 1
ATOM 576 O O . LYS A 1 79 ? -12.464 12.009 1.029 1.00 55.97 79 LYS A O 1
#

Radius of gyration: 16.59 Å; Cα contacts (8 Å, |Δi|>4): 140; chains: 1; bounding box: 43×20×46 Å

Foldseek 3Di:
DDKDKDWDKDWDADPPPRHTQFIKIKIWIKDKDWDDDPPDIDIDIATPFIAIDGPVCRVVDDRVNRRVVRVVVRVVVVD

Nearest PDB structures (foldseek):
  1ewf-assembly1_A  TM=6.082E-01  e=9.219E-02  Homo sapiens
  4m4d-assembly1_A  TM=5.274E-01  e=5.541E-01  Mus musculus
  7tjg-assembly1_C  TM=2.999E-01  e=3.920E+00  Bacteriophage sp.
  6yfe-assembly1_AA  TM=3.168E-01  e=4.615E+00  Beihai levi-like virus 19

Secondary structure (DSSP, 8-state):
-EEEEEEEEEEEEETTTTEEEEEEEEEEEEEEEEEEETTEEEEEEEEEEEEEEETT-TT---HHHHHHHHHHHHHHHH-